Protein AF-A0A842MJ28-F1 (afdb_monomer)

Secondary structure (DSSP, 8-state):
---S-SS-TTTS-HHHHHHHHHHHHHHHHHHHHHHHHH---HHHHHHHHHHHHHHHHHHHHHHHHHHHH-TTHHHHHHHHHHHHHHTT-

Foldseek 3Di:
DCPDDPDDVPGDDLLSVLVVQLVVLVVLLVVLCVVLVVDPDPVSNVVSNVVSVVSVVSNVVSVVVNCVPPPVVVVVVVVVVVVVVVVVD

Radius of gyration: 16.3 Å; Cα contacts (8 Å, |Δi|>4): 61; chains: 1; bounding box: 38×35×39 Å

Solvent-accessible surface area (backbone atoms only — not comparable to full-atom values): 4985 Å² total; per-residue (Å²): 122,83,88,63,77,96,54,59,94,90,68,58,52,72,66,55,50,32,52,52,50,37,52,49,29,56,42,47,27,54,49,26,47,51,53,28,71,72,46,88,50,67,67,60,27,52,52,29,48,50,52,28,52,52,32,55,50,52,33,49,56,35,49,55,54,38,44,75,75,31,84,67,50,46,62,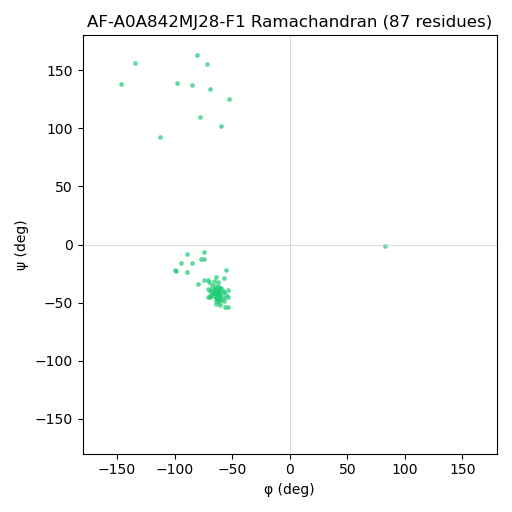50,53,53,50,52,53,49,56,56,52,64,75,73,111

pLDDT: mean 95.52, std 5.92, range [72.75, 98.88]

Mean predicted aligned error: 3.38 Å

Sequence (89 aa):
MLSKIPFKPGEGSDKEILRVGIIAELDAINLYEQLAAATENALLKKVLLDIANEEKVHVGEFQALLVSLDNEYAPSLEKGKQEVSELRD

Nearest PDB structures (foldseek):
  7s5k-assembly1_E  TM=9.891E-01  e=1.889E-02  Myxococcus xanthus
  7s8t-assembly1_J  TM=7.914E-01  e=5.548E-03  Myxococcus xanthus
  7s5c-assembly1_E  TM=9.822E-01  e=4.190E-02  Myxococcus xanthus
  3k6c-assembly1_A  TM=8.594E-01  e=2.009E-02  Nitrosomonas europaea
  5n5f-assembly1_B  TM=8.689E-01  e=7.733E-02  Haliangium ochraceum

Structure (mmCIF, N/CA/C/O backbone):
data_AF-A0A842MJ28-F1
#
_entry.id   AF-A0A842MJ28-F1
#
loop_
_atom_site.group_PDB
_atom_site.id
_atom_site.type_symbol
_atom_site.label_atom_id
_atom_site.label_alt_id
_atom_site.label_comp_id
_atom_site.label_asym_id
_atom_site.label_entity_id
_atom_site.label_seq_id
_atom_site.pdbx_PDB_ins_code
_atom_site.Cartn_x
_atom_site.Cartn_y
_atom_site.Cartn_z
_atom_site.occupancy
_atom_site.B_iso_or_equiv
_atom_site.auth_seq_id
_atom_site.auth_comp_id
_atom_site.auth_asym_id
_atom_site.auth_atom_id
_atom_site.pdbx_PDB_model_num
ATOM 1 N N . MET A 1 1 ? 0.875 12.689 4.187 1.00 72.75 1 MET A N 1
ATOM 2 C CA . MET A 1 1 ? 0.294 12.995 2.862 1.00 72.75 1 MET A CA 1
ATOM 3 C C . MET A 1 1 ? 1.263 13.710 1.945 1.00 72.75 1 MET A C 1
ATOM 5 O O . MET A 1 1 ? 1.757 14.787 2.276 1.00 72.75 1 MET A O 1
ATOM 9 N N . LEU A 1 2 ? 1.496 13.120 0.769 1.00 75.31 2 LEU A N 1
ATOM 10 C CA . LEU A 1 2 ? 2.089 13.807 -0.380 1.00 75.31 2 LEU A CA 1
ATOM 11 C C . LEU A 1 2 ? 1.182 14.983 -0.763 1.00 75.31 2 LEU A C 1
ATOM 13 O O . LEU A 1 2 ? 0.138 14.810 -1.378 1.00 75.31 2 LEU A O 1
ATOM 17 N N . SER A 1 3 ? 1.571 16.195 -0.377 1.00 76.69 3 SER A N 1
ATOM 18 C CA . SER A 1 3 ? 0.794 17.406 -0.671 1.00 76.69 3 SER A CA 1
ATOM 19 C C . SER A 1 3 ? 0.944 17.881 -2.119 1.00 76.69 3 SER A C 1
ATOM 21 O O . SER A 1 3 ? 0.199 18.757 -2.558 1.00 76.69 3 SER A O 1
ATOM 23 N N . LYS A 1 4 ? 1.920 17.335 -2.858 1.00 83.19 4 LYS A N 1
ATOM 24 C CA . LYS A 1 4 ? 2.208 17.653 -4.260 1.00 83.19 4 LYS A CA 1
ATOM 25 C C . LYS A 1 4 ? 2.719 16.413 -4.987 1.00 83.19 4 LYS A C 1
ATOM 27 O O . LYS A 1 4 ? 3.558 15.691 -4.455 1.00 83.19 4 LYS A O 1
ATOM 32 N N . ILE A 1 5 ? 2.249 16.215 -6.216 1.00 84.94 5 ILE A N 1
ATOM 33 C CA . ILE A 1 5 ? 2.793 15.209 -7.135 1.00 84.94 5 ILE A CA 1
ATOM 34 C C . ILE A 1 5 ? 4.201 15.667 -7.560 1.00 84.94 5 ILE A C 1
ATOM 36 O O . ILE A 1 5 ? 4.372 16.846 -7.882 1.00 84.94 5 ILE A O 1
ATOM 40 N N . PRO A 1 6 ? 5.217 14.784 -7.551 1.00 86.25 6 PRO A N 1
ATOM 41 C CA . PRO A 1 6 ? 6.609 15.178 -7.783 1.00 86.25 6 PRO A CA 1
ATOM 42 C C . PRO A 1 6 ? 6.946 15.506 -9.248 1.00 86.25 6 PRO A C 1
ATOM 44 O O . PRO A 1 6 ? 8.045 15.978 -9.523 1.00 86.25 6 PRO A O 1
ATOM 47 N N . PHE A 1 7 ? 6.018 15.293 -10.182 1.00 88.44 7 PHE A N 1
ATOM 48 C CA . PHE A 1 7 ? 6.188 15.529 -11.618 1.00 88.44 7 PHE A CA 1
ATOM 49 C C . PHE A 1 7 ? 4.978 16.262 -12.208 1.00 88.44 7 PHE A C 1
ATOM 51 O O . PHE A 1 7 ? 3.869 16.202 -11.669 1.00 88.44 7 PHE A O 1
ATOM 58 N N . LYS A 1 8 ? 5.180 16.958 -13.335 1.00 87.38 8 LYS A N 1
ATOM 59 C CA . LYS A 1 8 ? 4.073 17.540 -14.109 1.00 87.38 8 LYS A CA 1
ATOM 60 C C . LYS A 1 8 ? 3.402 16.472 -14.988 1.00 87.38 8 LYS A C 1
ATOM 62 O O . LYS A 1 8 ? 4.004 15.425 -15.240 1.00 87.38 8 LYS A O 1
ATOM 67 N N . PRO A 1 9 ? 2.176 16.719 -15.491 1.00 82.62 9 PRO A N 1
ATOM 68 C CA . PRO A 1 9 ? 1.537 15.821 -16.449 1.00 82.62 9 PRO A CA 1
ATOM 69 C C . PRO A 1 9 ? 2.447 15.535 -17.652 1.00 82.62 9 PRO A C 1
ATOM 71 O 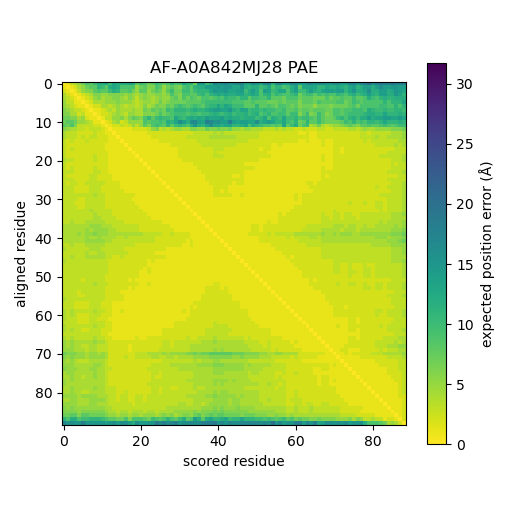O . PRO A 1 9 ? 2.922 16.464 -18.301 1.00 82.62 9 PRO A O 1
ATOM 74 N N . GLY A 1 10 ? 2.694 14.252 -17.927 1.00 85.50 10 GLY A N 1
ATOM 75 C CA . GLY A 1 10 ? 3.554 13.793 -19.024 1.00 85.50 10 GLY A CA 1
ATOM 76 C C . GLY A 1 10 ? 5.062 13.781 -18.739 1.00 85.50 10 GLY A C 1
ATOM 77 O O . GLY A 1 10 ? 5.815 13.379 -19.618 1.00 85.50 10 GLY A O 1
ATOM 78 N N . GLU A 1 11 ? 5.514 14.198 -17.549 1.00 87.12 11 GLU A N 1
ATOM 79 C CA . GLU A 1 11 ? 6.946 14.200 -17.185 1.00 87.12 11 GLU A CA 1
ATOM 80 C C . GLU A 1 11 ? 7.366 12.978 -16.344 1.00 87.12 11 GLU A C 1
ATOM 82 O O . GLU A 1 11 ? 8.544 12.634 -16.333 1.00 87.12 11 GLU A O 1
ATOM 87 N N . GLY A 1 12 ? 6.433 12.323 -15.642 1.00 85.94 12 GLY A N 1
ATOM 88 C CA . GLY A 1 12 ? 6.717 11.130 -14.834 1.00 85.94 12 GLY A CA 1
ATOM 89 C C . GLY A 1 12 ? 6.688 9.845 -15.660 1.00 85.94 12 GLY A C 1
ATOM 90 O O . GLY A 1 12 ? 5.787 9.654 -16.475 1.00 85.94 12 GLY A O 1
ATOM 91 N N . SER A 1 13 ? 7.644 8.946 -15.428 1.00 94.25 13 SER A N 1
ATOM 92 C CA . SER A 1 13 ? 7.597 7.589 -15.981 1.00 94.25 13 SER A CA 1
ATOM 93 C C . SER A 1 13 ? 6.520 6.741 -15.297 1.00 94.25 13 SER A C 1
ATOM 95 O O . SER A 1 13 ? 6.193 6.959 -14.129 1.00 94.25 13 SER A O 1
ATOM 97 N N . ASP A 1 14 ? 6.023 5.708 -15.983 1.00 95.31 14 ASP A N 1
ATOM 98 C CA . ASP A 1 14 ? 5.007 4.797 -15.431 1.00 95.31 14 ASP A CA 1
ATOM 99 C C . ASP A 1 14 ? 5.437 4.194 -14.083 1.00 95.31 14 ASP A C 1
ATOM 101 O O . ASP A 1 14 ? 4.648 4.111 -13.145 1.00 95.31 14 ASP A O 1
ATOM 105 N N . LYS A 1 15 ? 6.724 3.850 -13.937 1.00 95.62 15 LYS A N 1
ATOM 106 C CA . LYS A 1 15 ? 7.284 3.322 -12.682 1.00 95.62 15 LYS A CA 1
ATOM 107 C C . LYS A 1 15 ? 7.225 4.345 -11.548 1.00 95.62 15 LYS A C 1
ATOM 109 O O . LYS A 1 15 ? 6.944 3.985 -10.408 1.00 95.62 15 LYS A O 1
ATOM 114 N N . GLU A 1 16 ? 7.505 5.615 -11.832 1.00 95.12 16 GLU A N 1
ATOM 115 C CA . GLU A 1 16 ? 7.421 6.690 -10.837 1.00 95.12 16 GLU A CA 1
ATOM 116 C C . GLU A 1 16 ? 5.973 6.974 -10.448 1.00 95.12 16 GLU A C 1
ATOM 118 O O . GLU A 1 16 ? 5.692 7.142 -9.263 1.00 9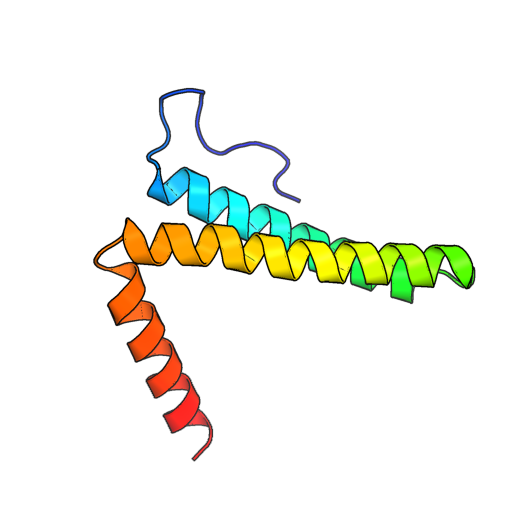5.12 16 GLU A O 1
ATOM 123 N N . ILE A 1 17 ? 5.053 6.956 -11.416 1.00 96.12 17 ILE A N 1
ATOM 124 C CA . ILE A 1 17 ? 3.615 7.109 -11.173 1.00 96.12 17 ILE A CA 1
ATOM 125 C C . ILE A 1 17 ? 3.112 6.001 -10.244 1.00 96.12 17 ILE A C 1
ATOM 127 O O . ILE A 1 17 ? 2.474 6.296 -9.235 1.00 96.12 17 ILE A O 1
ATOM 131 N N . LEU A 1 18 ? 3.466 4.744 -10.521 1.00 97.31 18 LEU A N 1
ATOM 132 C CA . LEU A 1 18 ? 3.086 3.604 -9.683 1.00 97.31 18 LEU A CA 1
ATOM 133 C C . LEU A 1 18 ? 3.658 3.704 -8.265 1.00 97.31 18 LEU A C 1
ATOM 135 O O . LEU A 1 18 ? 2.943 3.463 -7.296 1.00 97.31 18 LEU A O 1
ATOM 139 N N . ARG A 1 19 ? 4.928 4.106 -8.113 1.00 96.69 19 ARG A N 1
ATOM 140 C CA . ARG A 1 19 ? 5.533 4.302 -6.783 1.00 96.69 19 ARG A CA 1
ATOM 141 C C . ARG A 1 19 ? 4.864 5.439 -6.013 1.00 96.69 19 ARG A C 1
ATOM 143 O O . ARG A 1 19 ? 4.643 5.297 -4.816 1.00 96.69 19 ARG A O 1
ATOM 150 N N . VAL A 1 20 ? 4.516 6.542 -6.678 1.00 96.56 20 VAL A N 1
ATOM 151 C CA . VAL A 1 20 ? 3.750 7.637 -6.059 1.00 96.56 20 VAL A CA 1
ATOM 152 C C . VAL A 1 20 ? 2.362 7.160 -5.628 1.00 96.56 20 VAL A C 1
ATOM 154 O O . VAL A 1 20 ? 1.948 7.505 -4.524 1.00 96.56 20 VAL A O 1
ATOM 157 N N . GLY A 1 21 ? 1.693 6.329 -6.436 1.00 96.62 21 GLY A N 1
ATOM 158 C CA . GLY A 1 21 ? 0.439 5.665 -6.068 1.00 96.62 21 GLY A CA 1
ATOM 159 C C . GLY A 1 21 ? 0.584 4.839 -4.789 1.00 96.62 21 GLY A C 1
ATOM 160 O O . GLY A 1 21 ? -0.095 5.111 -3.809 1.00 96.62 21 GLY A O 1
ATOM 161 N N . ILE A 1 22 ? 1.563 3.927 -4.736 1.00 97.94 22 ILE A N 1
ATOM 162 C CA . ILE A 1 22 ? 1.848 3.115 -3.536 1.00 97.94 22 ILE A CA 1
ATOM 163 C C . ILE A 1 22 ? 2.097 3.993 -2.298 1.00 97.94 22 ILE A C 1
ATOM 165 O O . ILE A 1 22 ? 1.595 3.688 -1.218 1.00 97.94 22 ILE A O 1
ATOM 169 N N . ILE A 1 23 ? 2.861 5.085 -2.430 1.00 97.50 23 ILE A N 1
ATOM 170 C CA . ILE A 1 23 ? 3.126 5.999 -1.306 1.00 97.50 23 ILE A CA 1
ATOM 171 C C . ILE A 1 23 ? 1.832 6.666 -0.826 1.00 97.50 23 ILE A C 1
ATOM 173 O O . ILE A 1 23 ? 1.643 6.807 0.382 1.00 97.50 23 ILE A O 1
ATOM 177 N N . ALA A 1 24 ? 0.961 7.088 -1.746 1.00 97.38 24 ALA A N 1
ATOM 178 C CA . ALA A 1 24 ? -0.311 7.711 -1.400 1.00 97.38 24 ALA A CA 1
ATOM 179 C C . ALA A 1 24 ? -1.218 6.740 -0.631 1.00 97.38 24 ALA A C 1
ATOM 181 O O . ALA A 1 24 ? -1.711 7.105 0.435 1.00 97.38 24 ALA A O 1
ATOM 182 N N . GLU A 1 25 ? -1.344 5.498 -1.103 1.00 98.44 25 GLU A N 1
ATOM 183 C CA . GLU A 1 25 ? -2.182 4.496 -0.437 1.00 98.44 25 GLU A CA 1
ATOM 184 C C . GLU A 1 25 ? -1.634 4.100 0.941 1.00 98.44 25 GLU A C 1
ATOM 186 O O . GLU A 1 25 ? -2.378 4.032 1.916 1.00 98.44 25 GLU A O 1
ATOM 191 N N . LEU A 1 26 ? -0.315 3.917 1.086 1.00 98.50 26 LEU A N 1
ATOM 192 C CA . LEU A 1 26 ? 0.299 3.628 2.392 1.00 98.50 26 LEU A CA 1
ATOM 193 C C . LEU A 1 26 ? 0.106 4.765 3.405 1.00 98.50 26 LEU A C 1
ATOM 195 O O . LEU A 1 26 ? -0.059 4.519 4.603 1.00 98.50 26 LEU A O 1
ATOM 199 N N . ASP A 1 27 ? 0.133 6.014 2.945 1.00 98.06 27 ASP A N 1
ATOM 200 C CA . ASP A 1 27 ? -0.143 7.167 3.796 1.00 98.06 27 ASP A CA 1
ATOM 201 C C . ASP A 1 27 ? -1.632 7.250 4.178 1.00 98.06 27 ASP A C 1
ATOM 203 O O . ASP A 1 27 ? -1.936 7.530 5.339 1.00 98.06 27 ASP A O 1
ATOM 207 N N . ALA A 1 28 ? -2.543 6.918 3.255 1.00 97.94 28 ALA A N 1
ATOM 208 C CA . ALA A 1 28 ? -3.978 6.823 3.517 1.00 97.94 28 ALA A CA 1
ATOM 209 C C . ALA A 1 28 ? -4.310 5.724 4.542 1.00 97.94 28 ALA A C 1
ATOM 211 O O . ALA A 1 28 ? -5.028 5.992 5.506 1.00 97.94 28 ALA A O 1
ATOM 212 N N . ILE A 1 29 ? -3.712 4.532 4.416 1.00 98.75 29 ILE A N 1
ATOM 213 C CA . ILE A 1 29 ? -3.845 3.436 5.394 1.00 98.75 29 ILE A CA 1
ATOM 214 C C . ILE A 1 29 ? -3.481 3.931 6.796 1.00 98.75 29 ILE A C 1
ATOM 216 O O . ILE A 1 29 ? -4.286 3.827 7.723 1.00 98.75 29 ILE A O 1
ATOM 220 N N . ASN A 1 30 ? -2.289 4.518 6.946 1.00 98.56 30 ASN A N 1
ATOM 221 C CA . ASN A 1 30 ? -1.823 5.016 8.239 1.00 98.56 30 ASN A CA 1
ATOM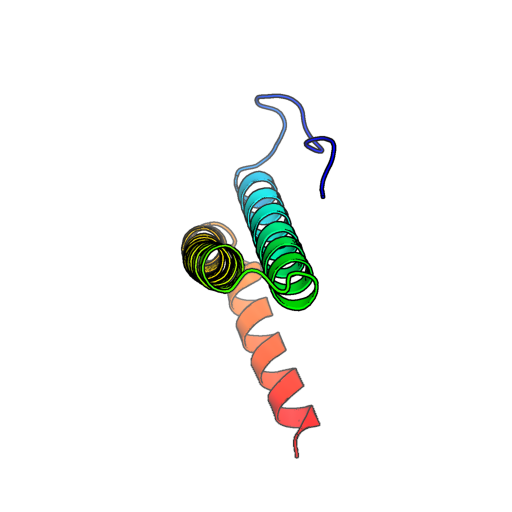 222 C C . ASN A 1 30 ? -2.741 6.114 8.791 1.00 98.56 30 ASN A C 1
ATOM 224 O O . ASN A 1 30 ? -3.051 6.114 9.983 1.00 98.56 30 ASN A O 1
ATOM 228 N N . LEU A 1 31 ? -3.192 7.039 7.940 1.00 98.38 31 LEU A N 1
ATOM 229 C CA . LEU A 1 31 ? -4.108 8.107 8.328 1.00 98.38 31 LEU A CA 1
ATOM 230 C C . LEU A 1 31 ? -5.432 7.541 8.856 1.00 98.38 31 LEU A C 1
ATOM 232 O O . LEU A 1 31 ? -5.869 7.914 9.945 1.00 98.38 31 LEU A O 1
ATOM 236 N N . TYR A 1 32 ? -6.076 6.647 8.108 1.00 98.69 32 TYR A N 1
ATOM 237 C CA . TYR A 1 32 ? -7.380 6.111 8.483 1.00 98.69 32 TYR A CA 1
ATOM 238 C C . TYR A 1 32 ? -7.305 5.211 9.716 1.00 98.69 32 TYR A C 1
ATOM 240 O O . TYR A 1 32 ? -8.163 5.329 10.593 1.00 98.69 32 TYR A O 1
ATOM 248 N N . GLU A 1 33 ? -6.256 4.397 9.861 1.00 98.81 33 GLU A N 1
ATOM 249 C CA . GLU A 1 33 ? -6.033 3.608 11.079 1.00 98.81 33 GLU A CA 1
ATOM 250 C C . GLU A 1 33 ? -5.803 4.508 12.310 1.00 98.81 33 GLU A C 1
ATOM 252 O O . GLU A 1 33 ? -6.373 4.254 13.376 1.00 98.81 33 GLU A O 1
ATOM 257 N N . GLN A 1 34 ? -5.056 5.612 12.174 1.00 98.81 34 GLN A N 1
ATOM 258 C CA . GLN A 1 34 ? -4.857 6.587 13.257 1.00 98.81 34 GLN A CA 1
ATOM 259 C C . GLN A 1 34 ? -6.153 7.314 13.636 1.00 98.81 34 GLN A C 1
ATOM 261 O O . GLN A 1 34 ? -6.465 7.449 14.821 1.00 98.81 34 GLN A O 1
ATOM 266 N N . LEU A 1 35 ? -6.942 7.753 12.652 1.00 98.69 35 LEU A N 1
ATOM 267 C CA . LEU A 1 35 ? -8.240 8.390 12.898 1.00 98.69 35 LEU A CA 1
ATOM 268 C C . LEU A 1 35 ? -9.234 7.412 13.543 1.00 98.69 35 LEU A C 1
ATOM 270 O O . LEU A 1 35 ? -9.978 7.795 14.448 1.00 98.69 35 LEU A O 1
ATOM 274 N N . ALA A 1 36 ? -9.216 6.142 13.129 1.00 98.81 36 ALA A N 1
ATOM 275 C CA . ALA A 1 36 ? -10.034 5.087 13.720 1.00 98.81 36 ALA A CA 1
ATOM 276 C C . ALA A 1 36 ? -9.646 4.811 15.181 1.00 98.81 36 ALA A C 1
ATOM 278 O O . ALA A 1 36 ? -10.510 4.521 16.013 1.00 98.81 36 ALA A O 1
ATOM 279 N N . ALA A 1 37 ? -8.356 4.909 15.511 1.00 98.69 37 ALA A N 1
ATOM 280 C CA . ALA A 1 37 ? -7.869 4.796 16.882 1.00 98.69 37 ALA A CA 1
ATOM 281 C C . ALA A 1 37 ? -8.248 6.011 17.750 1.00 98.69 37 ALA A C 1
ATOM 283 O O . ALA A 1 37 ? -8.458 5.844 18.947 1.00 98.69 37 ALA A O 1
ATOM 284 N N . ALA A 1 38 ? -8.369 7.203 17.157 1.00 98.75 38 ALA A N 1
ATOM 285 C CA . ALA A 1 38 ? -8.642 8.454 17.869 1.00 98.75 38 ALA A CA 1
ATOM 286 C C . ALA A 1 38 ? -10.133 8.733 18.143 1.00 98.75 38 ALA A C 1
ATOM 288 O O . ALA A 1 38 ? -10.452 9.614 18.941 1.00 98.75 38 ALA A O 1
ATOM 289 N N . THR A 1 39 ? -11.055 8.044 17.464 1.00 98.62 39 THR A N 1
ATOM 290 C CA . THR A 1 39 ? -12.497 8.287 17.607 1.00 98.62 39 THR A CA 1
ATOM 291 C C . THR A 1 39 ? -13.179 7.302 18.558 1.00 98.62 39 THR A C 1
ATOM 293 O O . THR A 1 39 ? -12.956 6.094 18.499 1.00 98.62 39 THR A O 1
ATOM 296 N N . GLU A 1 40 ? -14.099 7.821 19.376 1.00 98.50 40 GLU A N 1
ATOM 297 C CA . GLU A 1 40 ? -15.018 7.027 20.208 1.00 98.50 40 GLU A CA 1
ATOM 298 C C . GLU A 1 40 ? -16.329 6.676 19.473 1.00 98.50 40 GLU A C 1
ATOM 300 O O . GLU A 1 40 ? -17.150 5.900 19.964 1.00 98.50 40 GLU A O 1
ATOM 305 N N . ASN A 1 41 ? -16.569 7.237 18.279 1.00 98.81 41 ASN A N 1
ATOM 306 C CA . ASN A 1 41 ? -17.763 6.924 17.496 1.00 98.81 41 ASN A CA 1
ATOM 307 C C . ASN A 1 41 ? -17.596 5.568 16.791 1.00 98.81 41 ASN A C 1
ATOM 309 O O . ASN A 1 41 ? -16.839 5.441 15.828 1.00 98.81 41 ASN A O 1
ATOM 313 N N . ALA A 1 42 ? -18.352 4.563 17.240 1.00 98.69 42 ALA A N 1
ATOM 314 C CA . ALA A 1 42 ? -18.249 3.190 16.744 1.00 98.69 42 ALA A CA 1
ATOM 315 C C . ALA A 1 42 ? -18.525 3.042 15.237 1.00 98.69 42 ALA A C 1
ATOM 317 O O . ALA A 1 42 ? -17.856 2.253 14.567 1.00 98.69 42 ALA A O 1
ATOM 318 N N . LEU A 1 43 ? -19.487 3.795 14.688 1.00 98.69 43 LEU A N 1
ATOM 319 C CA . LEU A 1 43 ? -19.789 3.740 13.256 1.00 98.69 43 LEU A CA 1
ATOM 320 C C . LEU A 1 43 ? -18.649 4.356 12.442 1.00 98.69 43 LEU A C 1
ATOM 322 O O . LEU A 1 43 ? -18.200 3.746 11.475 1.00 98.69 43 LEU A O 1
ATOM 326 N N . LEU A 1 44 ? -18.146 5.520 12.861 1.00 98.81 44 LEU A N 1
ATOM 327 C CA . LEU A 1 44 ? -17.022 6.177 12.194 1.00 98.81 44 LEU A CA 1
ATOM 328 C C . LEU A 1 44 ? -15.768 5.298 12.224 1.00 98.81 44 LEU A C 1
ATOM 330 O O . LEU A 1 44 ? -15.116 5.134 11.198 1.00 98.81 44 LEU A O 1
ATOM 334 N N . LYS A 1 45 ? -15.473 4.671 13.368 1.00 98.88 45 LYS A N 1
ATOM 335 C CA . LYS A 1 45 ? -14.364 3.720 13.503 1.00 98.88 45 LYS A CA 1
ATOM 336 C C . LYS A 1 45 ? -14.477 2.565 12.513 1.00 98.88 45 LYS A C 1
ATOM 338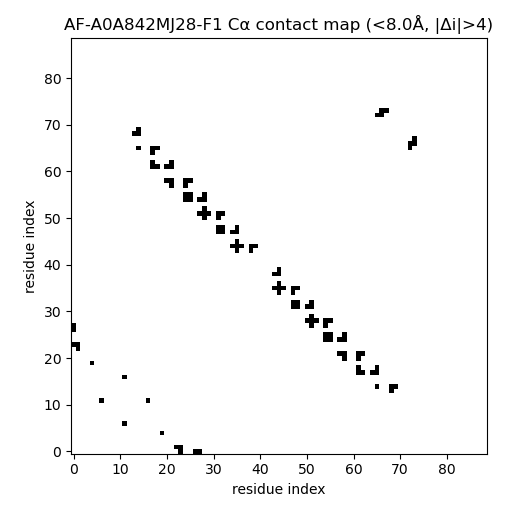 O O . LYS A 1 45 ? -13.495 2.228 11.863 1.00 98.88 45 LYS A O 1
ATOM 343 N N . LYS A 1 46 ? -15.673 1.979 12.380 1.00 98.81 46 LYS A N 1
ATOM 344 C CA . LYS A 1 46 ? -15.914 0.885 11.434 1.00 98.81 46 LYS A CA 1
ATOM 345 C C . LYS A 1 46 ? -15.669 1.331 9.993 1.00 98.81 46 LYS A C 1
ATOM 347 O O . LYS A 1 46 ? -14.978 0.625 9.276 1.00 98.81 46 LYS A O 1
ATOM 352 N N . VAL A 1 47 ? -16.197 2.491 9.601 1.00 98.88 47 VAL A N 1
ATOM 353 C CA . VAL A 1 47 ? -16.025 3.034 8.243 1.00 98.88 47 VAL A CA 1
ATOM 354 C C . VAL A 1 47 ? -14.554 3.326 7.944 1.00 98.88 47 VAL A C 1
ATOM 356 O O . VAL A 1 47 ? -14.061 2.926 6.901 1.00 98.88 47 VAL A O 1
ATOM 359 N N . LEU A 1 48 ? -13.828 3.964 8.866 1.00 98.88 48 LEU A N 1
ATOM 360 C CA . LEU A 1 48 ? -12.405 4.267 8.675 1.00 98.88 48 LEU A CA 1
ATOM 361 C C . LEU A 1 48 ? -11.553 3.003 8.506 1.00 98.88 48 LEU A C 1
ATOM 363 O O . LEU A 1 48 ? -10.668 2.976 7.659 1.00 98.88 48 LEU A O 1
ATOM 367 N N . LEU A 1 49 ? -11.824 1.952 9.286 1.00 98.88 49 LEU A N 1
ATOM 368 C CA . LEU A 1 49 ? -11.116 0.676 9.150 1.00 98.88 49 LEU A CA 1
ATOM 369 C C . LEU A 1 49 ? -11.480 -0.067 7.860 1.00 98.88 49 LEU A C 1
ATOM 371 O O . LEU A 1 49 ? -10.632 -0.768 7.319 1.00 98.88 49 LEU A O 1
ATOM 375 N N . ASP A 1 50 ? -12.719 0.068 7.386 1.00 98.88 50 ASP A N 1
ATOM 376 C CA . ASP A 1 50 ? -13.157 -0.503 6.110 1.00 98.88 50 ASP A CA 1
ATOM 377 C C . ASP A 1 50 ? -12.396 0.149 4.949 1.00 98.88 50 ASP A C 1
ATOM 379 O O . ASP A 1 50 ? -11.709 -0.546 4.207 1.00 98.88 50 ASP A O 1
ATOM 383 N N . ILE A 1 51 ? -12.375 1.488 4.910 1.00 98.81 51 ILE A N 1
ATOM 384 C CA . ILE A 1 51 ? -11.606 2.266 3.928 1.00 98.81 51 ILE A CA 1
ATOM 385 C C . ILE A 1 51 ? -10.118 1.895 3.997 1.00 98.81 51 ILE A C 1
ATOM 387 O O . ILE A 1 51 ? -9.521 1.555 2.984 1.00 98.81 51 ILE A O 1
ATOM 391 N N . ALA A 1 52 ? -9.516 1.853 5.193 1.00 98.81 52 ALA A N 1
ATOM 392 C CA . ALA A 1 52 ? -8.111 1.464 5.352 1.00 98.81 52 ALA A CA 1
ATOM 393 C C . ALA A 1 52 ? -7.793 0.062 4.795 1.00 98.81 52 ALA A C 1
ATOM 395 O O . ALA A 1 52 ? -6.656 -0.206 4.407 1.00 98.81 52 ALA A O 1
ATOM 396 N N . ASN A 1 53 ? -8.765 -0.856 4.785 1.00 98.75 53 ASN A N 1
ATOM 397 C CA . ASN A 1 53 ? -8.591 -2.179 4.195 1.00 98.75 53 ASN A CA 1
ATOM 398 C C . ASN A 1 53 ? -8.735 -2.161 2.669 1.00 98.75 53 ASN A C 1
ATOM 400 O O . A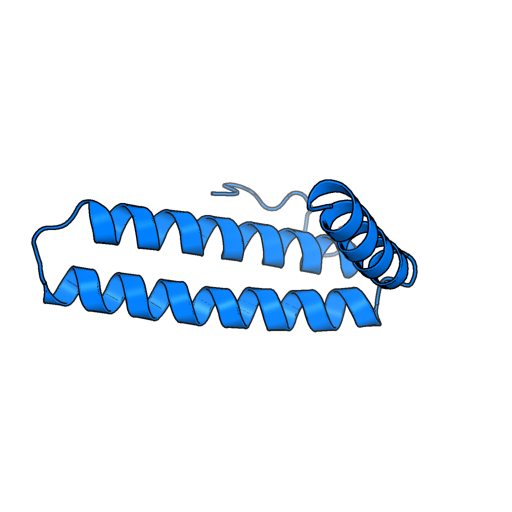SN A 1 53 ? -8.019 -2.913 2.010 1.00 98.75 53 ASN A O 1
ATOM 404 N N . GLU A 1 54 ? -9.593 -1.307 2.111 1.00 98.81 54 GLU A N 1
ATOM 405 C CA . GLU A 1 54 ? -9.676 -1.085 0.661 1.00 98.81 54 GLU A CA 1
ATOM 406 C C . GLU A 1 54 ? -8.363 -0.502 0.119 1.00 98.81 54 GLU A C 1
ATOM 408 O O . GLU A 1 54 ? -7.812 -1.034 -0.844 1.00 98.81 54 GLU A O 1
ATOM 413 N N . GLU A 1 55 ? -7.752 0.461 0.815 1.00 98.75 55 GLU A N 1
ATOM 414 C CA . GLU A 1 55 ? -6.473 1.036 0.367 1.00 98.75 55 GLU A CA 1
ATOM 415 C C . GLU A 1 55 ? -5.328 0.002 0.354 1.00 98.75 55 GLU A C 1
ATOM 417 O O . GLU A 1 55 ? -4.416 0.070 -0.472 1.00 98.75 55 GLU A O 1
ATOM 422 N N . LYS A 1 56 ? -5.379 -1.034 1.209 1.00 98.75 56 LYS A N 1
ATOM 423 C CA . LYS A 1 56 ? -4.424 -2.165 1.153 1.00 98.75 56 LYS A CA 1
ATOM 424 C C . LYS A 1 56 ? -4.573 -2.976 -0.135 1.00 98.75 56 LYS A C 1
ATOM 426 O O . LYS A 1 56 ? -3.578 -3.517 -0.621 1.00 98.75 56 LYS A O 1
ATOM 431 N N . VAL A 1 57 ? -5.782 -3.061 -0.693 1.00 98.75 57 VAL A N 1
ATOM 432 C CA . VAL A 1 57 ? -6.018 -3.679 -2.006 1.00 98.75 57 VAL A CA 1
ATOM 433 C C . VAL A 1 57 ? -5.418 -2.804 -3.103 1.00 98.75 57 VAL A C 1
ATOM 435 O O . VAL A 1 57 ? -4.681 -3.327 -3.938 1.00 98.75 57 VAL A O 1
ATOM 438 N N . HIS A 1 58 ? -5.613 -1.484 -3.045 1.00 98.75 58 HIS A N 1
ATOM 439 C CA . HIS A 1 58 ? -5.033 -0.546 -4.013 1.00 98.75 58 HIS A CA 1
ATOM 440 C C . HIS A 1 58 ? -3.494 -0.572 -4.015 1.00 98.75 58 HIS A C 1
ATOM 442 O O . HIS A 1 58 ? -2.877 -0.584 -5.083 1.00 98.75 58 HIS A O 1
ATOM 448 N N . VAL A 1 59 ? -2.847 -0.701 -2.844 1.00 98.75 59 VAL A N 1
ATOM 449 C CA . VAL A 1 59 ? -1.395 -0.978 -2.763 1.00 98.75 59 VAL A CA 1
ATOM 450 C C . VAL A 1 59 ? -1.033 -2.221 -3.581 1.00 98.75 59 VAL A C 1
ATOM 452 O O . VAL A 1 59 ? -0.059 -2.200 -4.337 1.00 98.75 59 VAL A O 1
ATOM 455 N N . GLY A 1 60 ? -1.813 -3.297 -3.449 1.00 98.62 60 GLY A N 1
ATOM 456 C CA . GLY A 1 60 ? -1.621 -4.540 -4.194 1.00 98.62 60 GLY A CA 1
ATOM 457 C C . GLY A 1 60 ? -1.763 -4.366 -5.709 1.00 98.62 60 GLY A C 1
ATOM 458 O O . GLY A 1 60 ? -0.936 -4.886 -6.458 1.00 98.62 60 GLY A O 1
ATOM 459 N N . GLU A 1 61 ? -2.757 -3.603 -6.167 1.00 98.75 61 GLU A N 1
ATOM 460 C CA . GLU A 1 61 ? -2.970 -3.303 -7.590 1.00 98.75 61 GLU A CA 1
ATOM 461 C C . GLU A 1 61 ? -1.778 -2.552 -8.199 1.00 98.75 61 GLU A C 1
ATOM 463 O O . GLU A 1 61 ? -1.218 -2.976 -9.217 1.00 98.75 61 GLU A O 1
ATOM 468 N N . PHE A 1 62 ? -1.325 -1.479 -7.542 1.00 98.69 62 PHE A N 1
ATOM 469 C CA . PHE A 1 62 ? -0.163 -0.722 -8.005 1.00 98.69 62 PHE A CA 1
ATOM 470 C C . PHE A 1 62 ? 1.124 -1.544 -7.950 1.00 98.69 62 PHE A C 1
ATOM 472 O O . PHE A 1 62 ? 1.936 -1.482 -8.878 1.00 98.69 62 PHE A O 1
ATOM 479 N N . GLN A 1 63 ? 1.322 -2.336 -6.892 1.00 98.44 63 GLN A N 1
ATOM 480 C CA . GLN A 1 63 ? 2.502 -3.185 -6.762 1.00 98.44 63 GLN A CA 1
ATOM 481 C C . GLN A 1 63 ? 2.542 -4.270 -7.844 1.00 98.44 63 GLN A C 1
ATOM 483 O O . GLN A 1 63 ? 3.612 -4.522 -8.399 1.00 98.44 63 GLN A O 1
ATOM 488 N N . ALA A 1 64 ? 1.403 -4.877 -8.188 1.00 98.31 64 ALA A N 1
ATOM 489 C CA . ALA A 1 64 ? 1.321 -5.870 -9.256 1.00 98.31 64 ALA A CA 1
ATOM 490 C C . ALA A 1 64 ? 1.744 -5.280 -10.612 1.00 98.31 64 ALA A C 1
ATOM 492 O O . ALA A 1 64 ? 2.558 -5.878 -11.323 1.00 98.31 64 ALA A O 1
ATOM 493 N N . LEU A 1 65 ? 1.268 -4.074 -10.943 1.00 98.31 65 LEU A N 1
ATOM 494 C CA . LEU A 1 65 ? 1.712 -3.363 -12.144 1.00 98.31 65 LEU A CA 1
ATOM 495 C C . LEU A 1 65 ? 3.201 -3.006 -12.075 1.00 98.31 65 LEU A C 1
ATOM 497 O O . LEU A 1 65 ? 3.915 -3.207 -13.058 1.00 98.31 65 LEU A O 1
ATOM 501 N N . LEU A 1 66 ? 3.698 -2.549 -10.922 1.00 98.12 66 LEU A N 1
ATOM 502 C CA . LEU A 1 66 ? 5.105 -2.174 -10.759 1.00 98.12 66 LEU A CA 1
ATOM 503 C C . LEU A 1 66 ? 6.039 -3.371 -10.965 1.00 98.12 66 LEU A C 1
ATOM 505 O O . LEU A 1 66 ? 7.033 -3.245 -11.672 1.00 98.12 66 LEU A O 1
ATOM 509 N N . VAL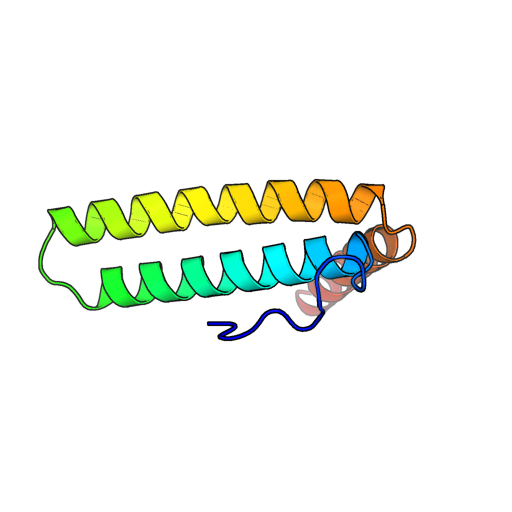 A 1 67 ? 5.687 -4.541 -10.425 1.00 98.00 67 VAL A N 1
ATOM 510 C CA . VAL A 1 67 ? 6.398 -5.807 -10.674 1.00 98.00 67 VAL A CA 1
ATOM 511 C C . VAL A 1 67 ? 6.431 -6.143 -12.166 1.00 98.00 67 VAL A C 1
ATOM 513 O O . VAL A 1 67 ? 7.459 -6.599 -12.658 1.00 98.00 67 VAL A O 1
ATOM 516 N N . SER A 1 68 ? 5.335 -5.905 -12.894 1.00 96.94 68 SER A N 1
ATOM 517 C CA . SER A 1 68 ? 5.260 -6.214 -14.329 1.00 96.94 68 SER A CA 1
ATOM 518 C C . SER A 1 68 ? 6.046 -5.246 -15.225 1.00 96.94 68 SER A C 1
ATOM 520 O O . SER A 1 68 ? 6.535 -5.656 -16.276 1.00 96.94 68 SER A O 1
ATOM 522 N N . LEU A 1 69 ? 6.176 -3.974 -14.828 1.00 96.38 69 LEU A N 1
ATOM 523 C CA . LEU A 1 69 ? 6.803 -2.922 -15.639 1.00 96.38 69 LEU A CA 1
ATOM 524 C C . LEU A 1 69 ? 8.257 -2.631 -15.246 1.00 96.38 69 LEU A C 1
ATOM 526 O O . LEU A 1 69 ? 9.014 -2.071 -16.044 1.00 96.38 69 LEU A O 1
ATOM 530 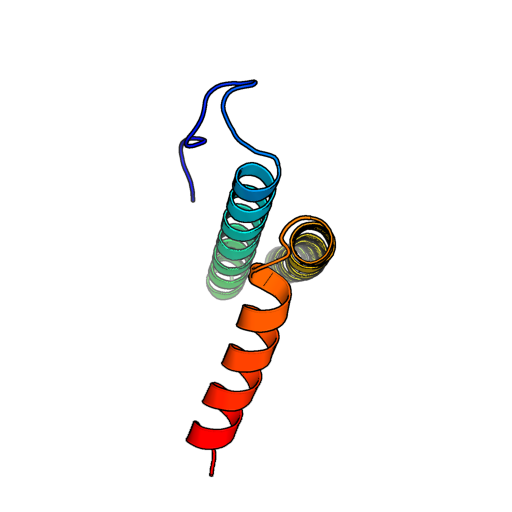N N . ASP A 1 70 ? 8.667 -2.974 -14.024 1.00 96.94 70 ASP A N 1
ATOM 531 C CA . ASP A 1 70 ? 10.002 -2.711 -13.500 1.00 96.94 70 ASP A CA 1
ATOM 532 C C . ASP A 1 70 ? 10.814 -3.990 -13.276 1.00 96.94 70 ASP A C 1
ATOM 534 O O . ASP A 1 70 ? 10.799 -4.586 -12.200 1.00 96.94 70 ASP A O 1
ATOM 538 N N . ASN A 1 71 ? 11.587 -4.366 -14.300 1.00 94.31 71 ASN A N 1
ATOM 539 C CA . ASN A 1 71 ? 12.439 -5.561 -14.305 1.00 94.31 71 ASN A CA 1
ATOM 540 C C . ASN A 1 71 ? 13.440 -5.635 -13.135 1.00 94.31 71 ASN A C 1
ATOM 542 O O . ASN A 1 71 ? 13.900 -6.725 -12.808 1.00 94.31 71 ASN A O 1
ATOM 546 N N . GLU A 1 72 ? 13.789 -4.507 -12.509 1.00 96.19 72 GLU A N 1
ATOM 547 C CA . GLU A 1 72 ? 14.674 -4.473 -11.336 1.00 96.19 72 GLU A CA 1
ATOM 548 C C . GLU A 1 72 ? 13.908 -4.601 -10.010 1.00 96.19 72 GLU A C 1
ATOM 550 O O . GLU A 1 72 ? 14.468 -5.057 -9.008 1.00 96.19 72 GLU A O 1
ATOM 555 N N . TYR A 1 73 ? 12.621 -4.244 -9.989 1.00 96.88 73 TYR A N 1
ATOM 556 C CA . TYR A 1 73 ? 11.807 -4.253 -8.776 1.00 96.88 73 TYR A CA 1
ATOM 557 C C . TYR A 1 73 ? 11.488 -5.674 -8.313 1.00 96.88 73 TYR A C 1
ATOM 559 O O . TYR A 1 73 ? 11.647 -5.971 -7.132 1.00 96.88 73 TYR A O 1
ATOM 567 N N . ALA A 1 74 ? 11.093 -6.573 -9.221 1.00 95.50 74 ALA A N 1
ATOM 568 C CA . ALA A 1 74 ? 10.719 -7.939 -8.846 1.00 95.50 74 ALA A CA 1
ATOM 569 C C . ALA A 1 74 ? 11.882 -8.734 -8.206 1.00 95.50 74 ALA A C 1
ATOM 571 O O . ALA A 1 74 ? 11.687 -9.281 -7.119 1.00 95.50 74 ALA A O 1
AT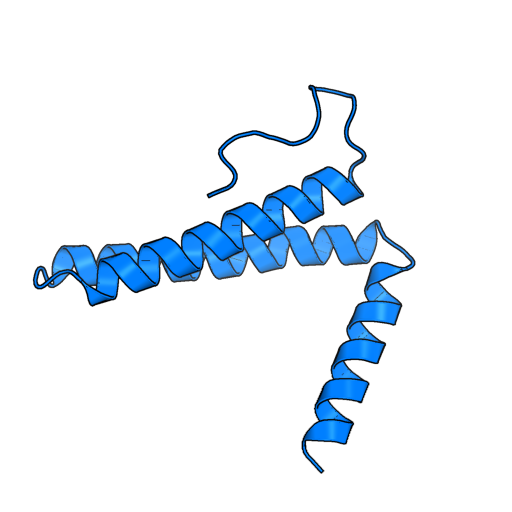OM 572 N N . PRO A 1 75 ? 13.111 -8.751 -8.773 1.00 97.62 75 PRO A N 1
ATOM 573 C CA . PRO A 1 75 ? 14.255 -9.390 -8.119 1.00 97.62 75 PRO A CA 1
ATOM 574 C C . PRO A 1 75 ? 14.616 -8.738 -6.779 1.00 97.62 75 PRO A C 1
ATOM 576 O O . PRO A 1 75 ? 14.951 -9.438 -5.824 1.00 97.62 75 PRO A O 1
ATOM 579 N N . SER A 1 76 ? 14.520 -7.406 -6.688 1.00 98.00 76 SER A N 1
ATOM 580 C CA . SER A 1 76 ? 14.780 -6.673 -5.443 1.00 98.00 76 SER A CA 1
ATOM 581 C C . SER A 1 76 ? 13.765 -7.022 -4.351 1.00 98.00 76 SER A C 1
ATOM 583 O O . SER A 1 76 ? 14.142 -7.176 -3.191 1.00 98.00 76 SER A O 1
ATOM 585 N N . LEU A 1 77 ? 12.492 -7.199 -4.718 1.00 96.88 77 LEU A N 1
ATOM 586 C CA . LEU A 1 77 ? 11.430 -7.613 -3.805 1.00 96.88 77 LEU A CA 1
ATOM 587 C C . LEU A 1 77 ? 11.691 -9.016 -3.238 1.00 96.88 77 LEU A C 1
ATOM 589 O O . LEU A 1 77 ? 11.548 -9.220 -2.034 1.00 96.88 77 LEU A O 1
ATOM 593 N N . GLU A 1 78 ? 12.114 -9.970 -4.073 1.00 97.38 78 GLU A N 1
ATOM 594 C CA . GLU A 1 78 ? 12.466 -11.322 -3.614 1.00 97.38 78 GLU A CA 1
ATOM 595 C C . GLU A 1 78 ? 13.720 -11.331 -2.731 1.00 97.38 78 GLU A C 1
ATOM 597 O O . GLU A 1 78 ? 13.719 -11.964 -1.675 1.00 97.38 78 GLU A O 1
ATOM 602 N N . LYS A 1 79 ? 14.759 -10.569 -3.097 1.00 98.31 79 LYS A N 1
ATOM 603 C CA . LYS A 1 79 ? 15.960 -10.404 -2.264 1.00 98.31 79 LYS A CA 1
ATOM 604 C C . LYS A 1 79 ? 15.618 -9.811 -0.896 1.00 98.31 79 LYS A C 1
ATOM 606 O O . LYS A 1 79 ? 16.074 -10.322 0.119 1.00 98.31 79 LYS A O 1
ATOM 611 N N . GLY A 1 80 ? 14.756 -8.794 -0.851 1.00 97.75 80 GLY A N 1
ATOM 612 C CA . GLY A 1 80 ? 14.287 -8.211 0.408 1.00 97.75 80 GLY A CA 1
ATOM 613 C C . GLY A 1 80 ? 13.544 -9.216 1.297 1.00 97.75 80 GLY A C 1
ATOM 614 O O . GLY A 1 80 ? 13.733 -9.217 2.511 1.00 97.75 80 GLY A O 1
ATOM 615 N N . LYS A 1 81 ? 12.740 -10.120 0.716 1.00 97.31 81 LYS A N 1
ATOM 616 C CA . LYS A 1 81 ? 12.092 -11.208 1.477 1.00 97.31 81 LYS A CA 1
ATOM 617 C C . LYS A 1 81 ? 13.117 -12.169 2.085 1.00 97.31 81 LYS A C 1
ATOM 619 O O . LYS A 1 81 ? 12.938 -12.583 3.228 1.00 97.31 81 LYS A O 1
ATOM 624 N N . GLN A 1 82 ? 14.169 -12.509 1.339 1.00 97.94 82 GLN A N 1
ATOM 625 C CA . GLN A 1 82 ? 15.261 -13.361 1.824 1.00 97.94 82 GLN A CA 1
ATOM 626 C C . GLN A 1 82 ? 16.018 -12.690 2.973 1.00 97.94 82 GLN A C 1
ATOM 628 O O . GLN A 1 82 ? 16.145 -13.294 4.033 1.00 97.94 82 GLN A O 1
ATOM 633 N N . GLU A 1 83 ? 16.407 -11.421 2.818 1.00 98.12 83 GLU A N 1
ATOM 634 C CA . GLU A 1 83 ? 17.095 -10.653 3.868 1.00 98.12 83 GLU A CA 1
ATOM 635 C C . GLU A 1 83 ? 16.270 -10.582 5.166 1.00 98.12 83 GLU A C 1
ATOM 637 O O . GLU A 1 83 ? 16.807 -10.749 6.257 1.00 98.12 83 GLU A O 1
ATOM 642 N N . VAL A 1 84 ? 14.945 -10.400 5.080 1.00 97.75 84 VAL A N 1
ATOM 643 C CA . VAL A 1 84 ? 14.069 -10.433 6.268 1.00 97.75 84 VAL A CA 1
ATOM 644 C C . VAL A 1 84 ? 13.990 -11.829 6.892 1.00 97.75 84 VAL A C 1
ATOM 646 O O . VAL A 1 84 ? 13.869 -11.929 8.112 1.00 97.75 84 VAL A O 1
ATOM 649 N N . SER A 1 85 ? 14.027 -12.895 6.087 1.00 96.62 85 SER A N 1
ATOM 650 C CA . SER A 1 85 ? 14.051 -14.270 6.599 1.00 96.62 85 SER A CA 1
ATOM 651 C C . SER A 1 85 ? 15.330 -14.538 7.386 1.00 96.62 85 SER A C 1
ATOM 653 O O . SER A 1 85 ? 15.249 -15.036 8.499 1.00 96.62 85 SER A O 1
ATOM 655 N N . GLU A 1 86 ? 16.484 -14.139 6.850 1.00 97.38 86 GLU A N 1
ATOM 656 C CA . GLU A 1 86 ? 17.789 -14.311 7.501 1.00 97.38 86 GLU A CA 1
ATOM 657 C C . GLU A 1 86 ? 17.891 -13.547 8.829 1.00 97.38 86 GLU A C 1
ATOM 659 O O . GLU A 1 86 ? 18.548 -14.007 9.752 1.00 97.38 86 GLU A O 1
ATOM 664 N N . LEU A 1 87 ? 17.221 -12.395 8.958 1.00 96.69 87 LEU A N 1
ATOM 665 C CA . LEU A 1 87 ? 17.178 -11.624 10.209 1.00 96.69 87 LEU A CA 1
ATOM 666 C C . LEU A 1 87 ? 16.282 -12.240 11.297 1.00 96.69 87 LEU A C 1
ATOM 668 O O . LEU A 1 87 ? 16.287 -11.753 12.430 1.00 96.69 87 LEU A O 1
ATOM 672 N N . ARG A 1 88 ? 15.450 -13.230 10.955 1.00 91.19 88 ARG A N 1
ATOM 673 C CA . ARG A 1 88 ? 14.546 -13.908 11.899 1.00 91.19 88 ARG A CA 1
ATOM 674 C C . ARG A 1 88 ? 15.142 -15.183 12.496 1.00 91.19 88 ARG A C 1
ATOM 676 O O . ARG A 1 88 ? 14.587 -15.651 13.492 1.00 91.19 88 ARG A O 1
ATOM 683 N N . ASP A 1 89 ? 16.210 -15.705 11.900 1.00 75.06 89 ASP A N 1
ATOM 684 C CA . ASP A 1 89 ? 16.944 -16.900 12.333 1.00 75.06 89 ASP A CA 1
ATOM 685 C C . ASP A 1 89 ? 18.112 -16.538 13.274 1.00 75.06 89 ASP A C 1
ATOM 687 O O . ASP A 1 89 ? 18.383 -17.334 14.206 1.00 75.06 89 ASP A O 1
#